Protein AF-A0A4S4K469-F1 (afdb_monomer_lite)

Structure (mmCIF, N/CA/C/O backbone):
data_AF-A0A4S4K469-F1
#
_entry.id   AF-A0A4S4K469-F1
#
loop_
_atom_site.group_PDB
_atom_site.id
_atom_site.type_symbol
_atom_site.label_atom_id
_atom_site.label_alt_id
_atom_site.label_comp_id
_atom_site.label_asym_id
_atom_site.label_entity_id
_atom_site.label_seq_id
_atom_site.pdbx_PDB_ins_code
_atom_site.Cartn_x
_atom_site.Cartn_y
_atom_site.Cartn_z
_atom_site.occupancy
_atom_site.B_iso_or_equiv
_atom_site.auth_seq_id
_atom_site.auth_comp_id
_atom_site.auth_asym_id
_atom_site.auth_atom_id
_atom_site.pdbx_PDB_model_num
ATOM 1 N N . MET A 1 1 ? 11.128 5.657 11.850 1.00 81.38 1 MET A N 1
ATOM 2 C CA . MET A 1 1 ? 10.286 4.439 11.831 1.00 81.38 1 MET A CA 1
ATOM 3 C C . MET A 1 1 ? 9.097 4.680 10.921 1.00 81.38 1 MET A C 1
ATOM 5 O O . MET A 1 1 ? 8.697 5.828 10.775 1.00 81.38 1 MET A O 1
ATOM 9 N N . TYR A 1 2 ? 8.554 3.625 10.326 1.00 86.62 2 TYR A N 1
ATOM 10 C CA . TYR A 1 2 ? 7.328 3.650 9.535 1.00 86.62 2 TYR A CA 1
ATOM 11 C C . TYR A 1 2 ? 6.244 2.841 10.246 1.00 86.62 2 TYR A C 1
ATOM 13 O O . TYR A 1 2 ? 6.539 1.784 10.800 1.00 86.62 2 TYR A O 1
ATOM 21 N N . PHE A 1 3 ? 5.011 3.334 10.216 1.00 88.88 3 PHE A N 1
ATOM 22 C CA . PHE A 1 3 ? 3.829 2.662 10.750 1.00 88.88 3 PHE A CA 1
ATOM 23 C C . PHE A 1 3 ? 2.958 2.177 9.589 1.00 88.88 3 PHE A C 1
ATOM 25 O O . PHE A 1 3 ? 2.757 2.934 8.643 1.00 88.88 3 PHE A O 1
ATOM 32 N N . GLY A 1 4 ? 2.468 0.937 9.619 1.00 92.44 4 GLY A N 1
ATOM 33 C CA . GLY A 1 4 ? 1.595 0.405 8.565 1.00 92.44 4 GLY A CA 1
ATOM 34 C C . GLY A 1 4 ? 1.728 -1.102 8.365 1.00 92.44 4 GLY A C 1
ATOM 35 O O . GLY A 1 4 ? 1.962 -1.829 9.327 1.00 92.44 4 GLY A O 1
ATOM 36 N N . TRP A 1 5 ? 1.598 -1.580 7.127 1.00 92.94 5 TRP A N 1
ATOM 37 C CA . TRP A 1 5 ? 1.666 -3.011 6.803 1.00 92.94 5 TRP A CA 1
ATOM 38 C C . TRP A 1 5 ? 2.795 -3.318 5.830 1.00 92.94 5 TRP A C 1
ATOM 40 O O . TRP A 1 5 ? 3.046 -2.572 4.883 1.00 92.94 5 TRP A O 1
ATOM 50 N N . ARG A 1 6 ? 3.459 -4.455 6.035 1.00 91.50 6 ARG A N 1
ATOM 51 C CA . ARG A 1 6 ? 4.267 -5.066 4.975 1.00 91.50 6 ARG A CA 1
ATOM 52 C C . ARG A 1 6 ? 3.334 -5.568 3.892 1.00 91.50 6 ARG A C 1
ATOM 54 O O . ARG A 1 6 ? 2.278 -6.099 4.205 1.00 91.50 6 ARG A O 1
ATOM 61 N N . ILE A 1 7 ? 3.745 -5.413 2.644 1.00 91.62 7 ILE A N 1
ATOM 62 C CA . ILE A 1 7 ? 2.936 -5.835 1.510 1.00 91.62 7 ILE A CA 1
ATOM 63 C C . ILE A 1 7 ? 3.727 -6.783 0.621 1.00 91.62 7 ILE A C 1
ATOM 65 O O . ILE A 1 7 ? 4.937 -6.636 0.440 1.00 91.62 7 ILE A O 1
ATOM 69 N N . ASP A 1 8 ? 3.015 -7.731 0.030 1.00 91.94 8 ASP A N 1
ATOM 70 C CA . ASP A 1 8 ? 3.514 -8.511 -1.093 1.00 91.94 8 ASP A CA 1
ATOM 71 C C . ASP A 1 8 ? 3.275 -7.715 -2.384 1.00 91.94 8 ASP A C 1
ATOM 73 O O . ASP A 1 8 ? 2.149 -7.604 -2.875 1.00 91.94 8 ASP A O 1
ATOM 77 N N . ALA A 1 9 ? 4.335 -7.099 -2.907 1.00 92.19 9 ALA A N 1
ATOM 78 C CA . ALA A 1 9 ? 4.233 -6.252 -4.088 1.00 92.19 9 ALA A CA 1
ATOM 79 C C . ALA A 1 9 ? 3.846 -7.034 -5.355 1.00 92.19 9 ALA A C 1
ATOM 81 O O . ALA A 1 9 ? 3.292 -6.427 -6.266 1.00 92.19 9 ALA A O 1
ATOM 82 N N . ASP A 1 10 ? 4.124 -8.339 -5.441 1.00 94.94 10 ASP A N 1
ATOM 83 C CA . ASP A 1 10 ? 3.709 -9.166 -6.581 1.00 94.94 10 ASP A CA 1
ATOM 84 C C . ASP A 1 10 ? 2.205 -9.417 -6.535 1.00 94.94 10 ASP A C 1
ATOM 86 O O . ASP A 1 10 ? 1.500 -9.096 -7.493 1.00 94.94 10 ASP A O 1
ATOM 90 N N . LYS A 1 11 ? 1.692 -9.842 -5.374 1.00 95.94 11 LYS A N 1
ATOM 91 C CA . LYS A 1 11 ? 0.247 -10.014 -5.152 1.00 95.94 11 LYS A CA 1
ATOM 92 C C . LYS A 1 11 ? -0.536 -8.746 -5.505 1.00 95.94 11 LYS A C 1
ATOM 94 O O . LYS A 1 11 ? -1.551 -8.803 -6.198 1.00 95.94 11 LYS A O 1
ATOM 99 N N . TRP A 1 12 ? -0.079 -7.590 -5.025 1.00 96.12 12 TRP A N 1
ATOM 100 C CA . TRP A 1 12 ? -0.763 -6.320 -5.276 1.00 96.12 12 TRP A CA 1
ATOM 101 C C . TRP A 1 12 ? -0.588 -5.807 -6.705 1.00 96.12 12 TRP A C 1
ATOM 103 O O . TRP A 1 12 ? -1.450 -5.085 -7.205 1.00 96.12 12 TRP A O 1
ATOM 113 N N . PHE A 1 13 ? 0.489 -6.192 -7.387 1.00 96.75 13 PHE A N 1
ATOM 114 C CA . PHE A 1 13 ? 0.656 -5.868 -8.796 1.00 96.75 13 PHE A CA 1
ATOM 115 C C . PHE A 1 13 ? -0.296 -6.680 -9.672 1.00 96.75 13 PHE A C 1
ATOM 117 O O . PHE A 1 13 ? -0.902 -6.129 -10.589 1.00 96.75 13 PHE A O 1
ATOM 124 N N . ASP A 1 14 ? -0.504 -7.956 -9.354 1.00 97.69 14 ASP A N 1
ATOM 125 C CA . ASP A 1 14 ? -1.507 -8.768 -10.041 1.00 97.69 14 ASP A CA 1
ATOM 126 C C . ASP A 1 14 ? -2.926 -8.262 -9.768 1.00 97.69 14 ASP A C 1
ATOM 128 O O . ASP A 1 14 ? -3.727 -8.162 -10.699 1.00 97.69 14 ASP A O 1
ATOM 132 N N . TYR A 1 15 ? -3.217 -7.816 -8.540 1.00 96.81 15 TYR A N 1
ATOM 133 C CA . TYR A 1 15 ? -4.455 -7.086 -8.255 1.00 96.81 15 TYR A CA 1
ATOM 134 C C . TYR A 1 15 ? -4.600 -5.845 -9.150 1.00 96.81 15 TYR A C 1
ATOM 136 O O . TYR A 1 15 ? -5.672 -5.619 -9.712 1.00 96.81 15 TYR A O 1
ATOM 144 N N . ALA A 1 16 ? -3.533 -5.056 -9.325 1.00 97.00 16 ALA A N 1
ATOM 145 C CA . ALA A 1 16 ? -3.568 -3.870 -10.179 1.00 97.00 16 ALA A CA 1
ATOM 146 C C . ALA A 1 16 ? -3.894 -4.219 -11.640 1.00 97.00 16 ALA A C 1
ATOM 148 O O . ALA A 1 16 ? -4.718 -3.543 -12.254 1.00 97.00 16 ALA A O 1
ATOM 149 N N . LYS A 1 17 ? -3.305 -5.293 -12.184 1.00 96.88 17 LYS A N 1
ATOM 150 C CA . LYS A 1 17 ? -3.605 -5.786 -13.541 1.00 96.88 17 LYS A CA 1
ATOM 151 C C . LYS A 1 17 ? -5.064 -6.207 -13.683 1.00 96.88 17 LYS A C 1
ATOM 153 O O . LYS A 1 17 ? -5.728 -5.785 -14.621 1.00 96.88 17 LYS A O 1
ATOM 158 N N . LEU A 1 18 ? -5.568 -7.003 -12.738 1.00 97.38 18 LEU A N 1
ATOM 159 C CA . LEU A 1 18 ? -6.941 -7.519 -12.770 1.00 97.38 18 LEU A CA 1
ATOM 160 C C . LEU A 1 18 ? -8.001 -6.412 -12.684 1.00 97.38 18 LEU A C 1
ATOM 162 O O . LEU A 1 18 ? -9.116 -6.602 -13.160 1.00 97.38 18 LEU A O 1
ATOM 166 N N . ASN A 1 19 ? -7.653 -5.265 -12.096 1.00 95.81 19 ASN A N 1
ATOM 167 C CA . ASN A 1 19 ? -8.569 -4.147 -11.877 1.00 95.81 19 ASN A CA 1
ATOM 168 C C . ASN A 1 19 ? -8.288 -2.929 -12.778 1.00 95.81 19 ASN A C 1
ATOM 170 O O . ASN A 1 19 ? -8.843 -1.863 -12.530 1.00 95.81 19 ASN A O 1
ATOM 174 N N . ASN A 1 20 ? -7.448 -3.056 -13.814 1.00 94.38 20 ASN A N 1
ATOM 175 C CA . ASN A 1 20 ? -7.061 -1.952 -14.709 1.00 94.38 20 ASN A CA 1
ATOM 176 C C . ASN A 1 20 ? -6.473 -0.724 -13.976 1.00 94.38 20 ASN A C 1
ATOM 178 O O . ASN A 1 20 ? -6.706 0.419 -14.363 1.00 94.38 20 ASN A O 1
ATOM 182 N N . LEU A 1 21 ? -5.695 -0.957 -12.914 1.00 94.69 21 LEU A N 1
ATOM 183 C CA . LEU A 1 21 ? -5.023 0.078 -12.111 1.00 94.69 21 LEU A CA 1
ATOM 184 C C . LEU A 1 21 ? -3.518 0.182 -12.412 1.00 94.69 21 LEU A C 1
ATOM 186 O O . LEU A 1 21 ? -2.770 0.836 -11.680 1.00 94.69 21 LEU A O 1
ATOM 190 N N . THR A 1 22 ? -3.051 -0.471 -13.475 1.00 95.69 22 THR A N 1
ATOM 191 C CA . THR A 1 22 ? -1.646 -0.444 -13.892 1.00 95.69 22 THR A CA 1
ATOM 192 C C . THR A 1 22 ? -1.210 0.946 -14.338 1.00 95.69 22 THR A C 1
ATOM 194 O O . THR A 1 22 ? -1.950 1.647 -15.025 1.00 95.69 22 THR A O 1
ATOM 197 N N . VAL A 1 23 ? 0.018 1.319 -13.987 1.00 92.62 23 VAL A N 1
ATOM 198 C CA . VAL A 1 23 ? 0.642 2.588 -14.368 1.00 92.62 23 VAL A CA 1
ATOM 199 C C . VAL A 1 23 ? 1.776 2.315 -15.348 1.00 92.62 23 VAL A C 1
ATOM 201 O O . VAL A 1 23 ? 2.744 1.631 -15.005 1.00 92.62 23 VAL A O 1
ATOM 204 N N . THR A 1 24 ? 1.666 2.879 -16.548 1.00 93.25 24 THR A N 1
ATOM 205 C CA . THR A 1 24 ? 2.753 2.910 -17.533 1.00 93.25 24 THR A CA 1
ATOM 206 C C . THR A 1 24 ? 3.654 4.105 -17.248 1.00 93.25 24 THR A C 1
ATOM 208 O O . THR A 1 24 ? 3.170 5.221 -17.056 1.00 93.25 24 THR A O 1
ATOM 211 N N . VAL A 1 25 ? 4.961 3.873 -17.203 1.00 87.94 25 VAL A N 1
ATOM 212 C CA . VAL A 1 25 ? 5.985 4.910 -17.054 1.00 87.94 25 VAL A CA 1
ATOM 213 C C . VAL A 1 25 ? 6.885 4.904 -18.280 1.00 87.94 25 VAL A C 1
ATOM 215 O O . VAL A 1 25 ? 7.039 3.882 -18.942 1.00 87.94 25 VAL A O 1
ATOM 218 N N . ARG A 1 26 ? 7.485 6.055 -18.572 1.00 85.19 26 ARG A N 1
ATOM 219 C CA . ARG A 1 26 ? 8.531 6.174 -19.587 1.00 85.19 26 ARG A CA 1
ATOM 220 C C . ARG A 1 26 ? 9.879 6.008 -18.908 1.00 85.19 26 ARG A C 1
ATOM 222 O O . ARG A 1 26 ? 10.173 6.755 -17.976 1.00 85.19 26 ARG A O 1
ATOM 229 N N . ILE A 1 27 ? 10.653 5.030 -19.354 1.00 75.25 27 ILE A N 1
ATOM 230 C CA . ILE A 1 27 ? 12.009 4.770 -18.878 1.00 75.25 27 ILE A CA 1
ATOM 231 C C . ILE A 1 27 ? 12.968 5.193 -19.983 1.00 75.25 27 ILE A C 1
ATOM 233 O O . ILE A 1 27 ? 12.801 4.795 -21.134 1.00 75.25 27 ILE A O 1
ATOM 237 N N . MET A 1 28 ? 13.935 6.034 -19.625 1.00 75.62 28 MET A N 1
ATOM 238 C CA . MET A 1 28 ? 15.069 6.358 -20.484 1.00 75.62 28 MET A CA 1
ATOM 239 C C . MET A 1 28 ? 16.171 5.345 -20.196 1.00 75.62 28 MET A C 1
ATOM 241 O O . MET A 1 28 ? 16.629 5.246 -19.056 1.00 75.62 28 MET A O 1
ATOM 245 N N . HIS A 1 29 ? 16.566 4.590 -21.214 1.00 67.50 29 HIS A N 1
ATOM 246 C CA . HIS A 1 29 ? 17.769 3.772 -21.177 1.00 67.50 29 HIS A CA 1
ATOM 247 C C . HIS A 1 29 ? 18.900 4.549 -21.843 1.00 67.50 29 HIS A C 1
ATOM 249 O O . HIS A 1 29 ? 18.763 4.964 -22.993 1.00 67.50 29 HIS A O 1
ATOM 255 N N . PHE A 1 30 ? 19.998 4.734 -21.111 1.00 64.50 30 PHE A N 1
ATOM 256 C CA . PHE A 1 30 ? 21.256 5.215 -21.666 1.00 64.50 30 PHE A CA 1
ATOM 257 C C . PHE A 1 30 ? 22.061 3.992 -22.109 1.00 64.50 30 PHE A C 1
ATOM 259 O O . PHE A 1 30 ? 22.394 3.139 -21.282 1.00 64.50 30 PHE A O 1
ATOM 266 N N . GLU A 1 31 ? 22.329 3.859 -23.405 1.00 54.94 31 GLU A N 1
ATOM 267 C CA . GLU A 1 31 ? 23.260 2.842 -23.900 1.00 54.94 31 GLU A CA 1
ATOM 268 C C . GLU A 1 31 ? 24.685 3.254 -23.492 1.00 54.94 31 GLU A C 1
ATOM 270 O O . GLU A 1 31 ? 25.185 4.268 -23.965 1.00 54.94 31 GLU A O 1
ATOM 275 N N . GLY A 1 32 ? 25.331 2.526 -22.568 1.00 52.22 32 GLY A N 1
ATOM 276 C CA . GLY A 1 32 ? 26.719 2.842 -22.193 1.00 52.22 32 GLY A CA 1
ATOM 277 C C . GLY A 1 32 ? 27.308 2.202 -20.931 1.00 52.22 32 GLY A C 1
ATOM 278 O O . GLY A 1 32 ? 28.517 2.281 -20.753 1.00 52.22 32 GLY A O 1
ATOM 279 N N . GLU A 1 33 ? 26.535 1.551 -20.050 1.00 49.94 33 GLU A N 1
ATOM 280 C CA . GLU A 1 33 ? 27.118 1.006 -18.800 1.00 49.94 33 GLU A CA 1
ATOM 281 C C . GLU A 1 33 ? 28.027 -0.231 -18.989 1.00 49.94 33 GLU A C 1
ATOM 283 O O . GLU A 1 33 ? 28.758 -0.572 -18.064 1.00 49.94 33 GLU A O 1
ATOM 288 N N . ASP A 1 34 ? 28.047 -0.857 -20.174 1.00 51.03 34 ASP A N 1
ATOM 289 C CA . ASP A 1 34 ? 28.822 -2.081 -20.465 1.00 51.03 34 ASP A CA 1
ATOM 290 C C . ASP A 1 34 ? 29.593 -2.026 -21.811 1.00 51.03 34 ASP A C 1
ATOM 292 O O . ASP A 1 34 ? 29.895 -3.070 -22.393 1.00 51.03 34 ASP A O 1
ATOM 296 N N . ASP A 1 35 ? 29.928 -0.835 -22.333 1.00 47.56 35 ASP A N 1
ATOM 297 C CA . ASP A 1 35 ? 30.789 -0.725 -23.525 1.00 47.56 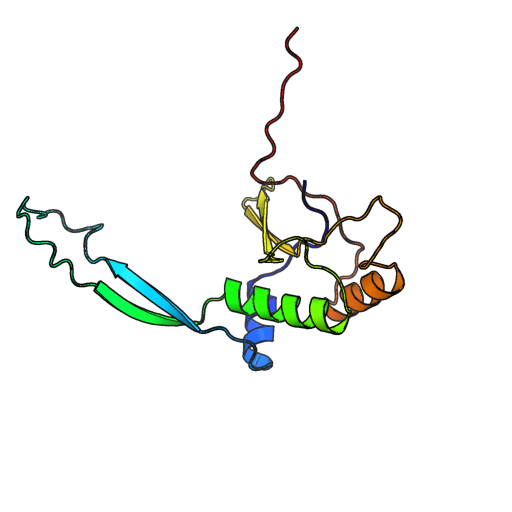35 ASP A CA 1
ATOM 298 C C . ASP A 1 35 ? 32.269 -0.504 -23.130 1.00 47.56 35 ASP A C 1
ATOM 300 O O . ASP A 1 35 ? 32.621 0.564 -22.617 1.00 47.56 35 ASP A O 1
ATOM 304 N N . PRO A 1 36 ? 33.167 -1.492 -23.328 1.00 51.03 36 PRO A N 1
ATOM 305 C CA . PRO A 1 36 ? 34.592 -1.354 -23.030 1.00 51.03 36 PRO A CA 1
ATOM 306 C C . PRO A 1 36 ? 35.340 -0.420 -23.998 1.00 51.03 36 PRO A C 1
ATOM 308 O O . PRO A 1 36 ? 36.527 -0.178 -23.775 1.00 51.03 36 PRO A O 1
ATOM 311 N N . ASP A 1 37 ? 34.682 0.084 -25.046 1.00 53.03 37 ASP A N 1
ATOM 312 C CA . ASP A 1 37 ? 35.279 0.906 -26.104 1.00 53.03 37 ASP A CA 1
ATOM 313 C C . ASP A 1 37 ? 34.844 2.383 -26.036 1.00 53.03 37 ASP A C 1
ATOM 315 O O . ASP A 1 37 ? 34.889 3.094 -27.040 1.00 53.03 37 ASP A O 1
ATOM 319 N N . PHE A 1 38 ? 34.445 2.867 -24.847 1.00 49.50 38 PHE A N 1
ATOM 320 C CA . PHE A 1 38 ? 34.058 4.265 -24.612 1.00 49.50 38 PHE A CA 1
ATOM 321 C C . PHE A 1 38 ? 35.231 5.218 -24.915 1.00 49.50 38 PHE A C 1
ATOM 323 O O . PHE A 1 38 ? 36.044 5.563 -24.055 1.00 49.50 38 PHE A O 1
ATOM 330 N N . SER A 1 39 ? 35.357 5.621 -26.178 1.00 50.81 39 SER A N 1
ATOM 331 C CA . SER A 1 39 ? 36.288 6.652 -26.609 1.00 50.81 39 SER A CA 1
ATOM 332 C C . SER A 1 39 ? 35.779 8.001 -26.111 1.00 50.81 39 SER A C 1
ATOM 334 O O . SER A 1 39 ? 34.622 8.333 -26.360 1.00 50.81 39 SER A O 1
ATOM 336 N N . GLU A 1 40 ? 36.644 8.769 -25.441 1.00 49.19 40 GLU A N 1
ATOM 337 C CA . GLU A 1 40 ? 36.429 10.166 -25.032 1.00 49.19 40 GLU A CA 1
ATOM 338 C C . GLU A 1 40 ? 36.209 11.072 -26.259 1.00 49.19 40 GLU A C 1
ATOM 340 O O . GLU A 1 40 ? 37.093 11.825 -26.665 1.00 49.19 40 GLU A O 1
ATOM 345 N N . ASN A 1 41 ? 35.049 10.969 -26.900 1.00 48.81 41 ASN A N 1
ATOM 346 C CA . ASN A 1 41 ? 34.634 11.886 -27.945 1.00 48.81 41 ASN A CA 1
ATOM 347 C C . ASN A 1 41 ? 33.425 12.658 -27.415 1.00 48.81 41 ASN A C 1
ATOM 349 O O . ASN A 1 41 ? 32.358 12.085 -27.210 1.00 48.81 41 ASN A O 1
ATOM 353 N N . ASP A 1 42 ? 33.639 13.949 -27.151 1.00 49.81 42 ASP A N 1
ATOM 354 C CA . ASP A 1 42 ? 32.675 14.931 -26.634 1.00 49.81 42 ASP A CA 1
ATOM 355 C C . ASP A 1 42 ? 31.569 15.272 -27.663 1.00 49.81 42 ASP A C 1
ATOM 357 O O . ASP A 1 42 ? 31.324 16.437 -27.979 1.00 49.81 42 ASP A O 1
ATOM 361 N N . GLU A 1 43 ? 30.893 14.265 -28.211 1.00 49.69 43 GLU A N 1
ATOM 362 C CA . GLU A 1 43 ? 29.602 14.435 -28.875 1.00 49.69 43 GLU A CA 1
ATOM 363 C C . GLU A 1 43 ? 28.575 13.618 -28.090 1.00 49.69 43 GLU A C 1
ATOM 365 O O . GLU A 1 43 ? 28.523 12.394 -28.163 1.00 49.69 43 GLU A O 1
ATOM 370 N N . ASP A 1 44 ? 27.815 14.346 -27.271 1.00 52.75 44 ASP A N 1
ATOM 371 C CA . ASP A 1 44 ? 26.681 13.927 -26.445 1.00 52.75 44 ASP A CA 1
ATOM 372 C C . ASP A 1 44 ? 25.536 13.385 -27.321 1.00 52.75 44 ASP A C 1
ATOM 374 O O . ASP A 1 44 ? 24.491 14.010 -27.474 1.00 52.75 44 ASP A O 1
ATOM 378 N N . ASP A 1 45 ? 25.779 12.252 -27.974 1.00 53.09 45 ASP A N 1
ATOM 379 C CA . ASP A 1 45 ? 24.842 11.566 -28.867 1.00 53.09 45 ASP A CA 1
ATOM 380 C C . ASP A 1 45 ? 24.631 10.123 -28.379 1.00 53.09 45 ASP A C 1
ATOM 382 O O . ASP A 1 45 ? 24.517 9.171 -29.153 1.00 53.09 45 ASP A O 1
ATOM 386 N N . THR A 1 46 ? 24.610 9.949 -27.051 1.00 56.41 46 THR A N 1
ATOM 387 C CA . THR A 1 46 ? 24.225 8.679 -26.429 1.00 56.41 46 THR A CA 1
ATOM 388 C C . THR A 1 46 ? 22.773 8.401 -26.830 1.00 56.41 46 THR A C 1
ATOM 390 O O . THR A 1 46 ? 21.902 9.203 -26.483 1.00 56.41 46 THR A O 1
ATOM 393 N N . PRO A 1 47 ? 22.459 7.318 -27.563 1.00 52.53 47 PRO A N 1
ATOM 394 C CA . PRO A 1 47 ? 21.095 7.069 -28.006 1.00 52.53 47 PRO A CA 1
ATOM 395 C C . PRO A 1 47 ? 20.189 6.824 -26.794 1.00 52.53 47 PRO A C 1
ATOM 397 O O . PRO A 1 47 ? 20.226 5.778 -26.146 1.00 52.53 47 PRO A O 1
ATOM 400 N N . GLU A 1 48 ? 19.354 7.813 -26.481 1.00 60.81 48 GLU A N 1
ATOM 401 C CA . GLU A 1 48 ? 18.320 7.698 -25.461 1.00 60.81 48 GLU A CA 1
ATOM 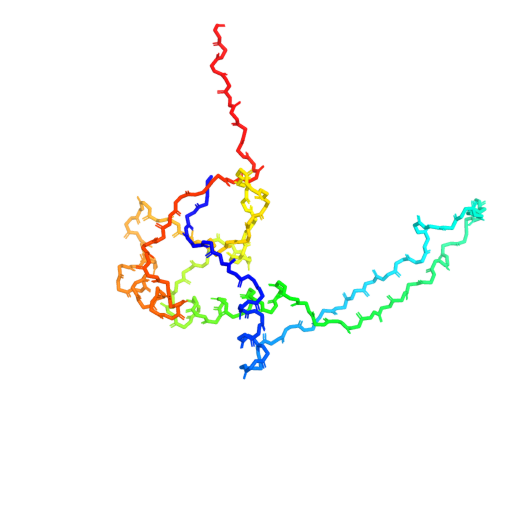402 C C . GLU A 1 48 ? 17.157 6.870 -26.018 1.00 60.81 48 GLU A C 1
ATOM 404 O O . GLU A 1 48 ? 16.329 7.355 -26.797 1.00 60.81 48 GLU A O 1
ATOM 409 N N . THR A 1 49 ? 17.050 5.608 -25.604 1.00 68.56 49 THR A N 1
ATOM 410 C CA . THR A 1 49 ? 15.856 4.818 -25.921 1.00 68.56 49 THR A CA 1
ATOM 411 C C . THR A 1 49 ? 14.797 5.065 -24.850 1.00 68.56 49 THR A C 1
ATOM 413 O O . THR A 1 49 ? 14.955 4.664 -23.695 1.00 68.56 49 THR A O 1
ATOM 416 N N . ILE A 1 50 ? 13.694 5.718 -25.233 1.00 75.12 50 ILE A N 1
ATOM 417 C CA . ILE A 1 50 ? 12.519 5.893 -24.370 1.00 75.12 50 ILE A CA 1
ATOM 418 C C . ILE A 1 50 ? 11.567 4.717 -24.587 1.00 75.12 50 ILE A C 1
ATOM 420 O O . ILE A 1 50 ? 10.918 4.621 -25.630 1.00 75.12 50 ILE A O 1
ATOM 424 N N . VAL A 1 51 ? 11.442 3.851 -23.583 1.00 82.75 51 VAL A N 1
ATOM 425 C CA . VAL A 1 51 ? 10.506 2.719 -23.595 1.00 82.75 51 VAL A CA 1
ATOM 426 C C . VAL A 1 51 ? 9.359 2.991 -22.627 1.00 82.75 51 VAL A C 1
ATOM 428 O O . VAL A 1 51 ? 9.558 3.472 -21.510 1.00 82.75 51 VAL A O 1
ATOM 431 N N . GLU A 1 52 ? 8.131 2.704 -23.060 1.00 87.25 52 GLU A N 1
ATOM 432 C CA . GLU A 1 52 ? 6.968 2.686 -22.174 1.00 87.25 52 GLU A CA 1
ATOM 433 C C . GLU A 1 52 ? 6.840 1.307 -21.520 1.00 87.25 52 GLU A C 1
ATOM 435 O O . GLU A 1 52 ? 6.620 0.303 -22.195 1.00 87.25 52 GLU A O 1
ATOM 440 N N . GLU A 1 53 ? 6.948 1.263 -20.193 1.00 89.94 53 GLU A N 1
ATOM 441 C CA . GLU A 1 53 ? 6.874 0.028 -19.416 1.00 89.94 53 GLU A CA 1
ATOM 442 C C . GLU A 1 53 ? 5.841 0.126 -18.296 1.00 89.94 53 GLU A C 1
ATOM 444 O O . GLU A 1 53 ? 5.654 1.170 -17.665 1.00 89.94 53 GLU A O 1
ATOM 449 N N . ILE A 1 54 ? 5.170 -0.988 -17.997 1.00 91.38 54 ILE A N 1
ATOM 450 C CA . ILE A 1 54 ? 4.268 -1.056 -16.846 1.00 91.38 54 ILE A CA 1
ATOM 451 C C . ILE A 1 54 ? 5.113 -1.143 -15.577 1.00 91.38 54 ILE A C 1
ATOM 453 O O . ILE A 1 54 ? 5.728 -2.169 -15.282 1.00 91.38 54 ILE A O 1
ATOM 457 N N . SER A 1 55 ? 5.090 -0.088 -14.767 1.00 92.50 55 SER A N 1
ATOM 458 C CA . SER A 1 55 ? 5.851 -0.070 -13.525 1.00 92.50 55 SER A CA 1
ATOM 459 C C . SER A 1 55 ? 5.102 -0.789 -12.408 1.00 92.50 55 SER A C 1
ATOM 461 O O . SER A 1 55 ? 4.047 -0.335 -11.950 1.00 92.50 55 SER A O 1
ATOM 463 N N . LYS A 1 56 ? 5.693 -1.880 -11.905 1.00 92.69 56 LYS A N 1
ATOM 464 C CA . LYS A 1 56 ? 5.177 -2.660 -10.768 1.00 92.69 56 LYS A CA 1
ATOM 465 C C . LYS A 1 56 ? 4.861 -1.776 -9.562 1.00 92.69 56 LYS A C 1
ATOM 467 O O . LYS A 1 56 ? 3.720 -1.718 -9.115 1.00 92.69 56 LYS A O 1
ATOM 472 N N . TYR A 1 57 ? 5.854 -1.056 -9.043 1.00 91.50 57 TYR A N 1
ATOM 473 C CA . TYR A 1 57 ? 5.690 -0.298 -7.800 1.00 91.50 57 TYR A CA 1
ATOM 474 C C . TYR A 1 57 ? 4.785 0.928 -7.948 1.00 91.50 57 TYR A C 1
ATOM 476 O O . TYR A 1 57 ? 4.058 1.233 -7.006 1.00 91.50 57 TYR A O 1
ATOM 484 N N . HIS A 1 58 ? 4.759 1.590 -9.111 1.00 92.50 58 HIS A N 1
ATOM 485 C CA . HIS A 1 58 ? 3.797 2.674 -9.348 1.00 92.50 58 HIS A CA 1
ATOM 486 C C . HIS A 1 58 ? 2.366 2.140 -9.447 1.00 92.50 58 HIS A C 1
ATOM 488 O O . HIS A 1 58 ? 1.463 2.730 -8.865 1.00 92.50 58 HIS A O 1
ATOM 494 N N . SER A 1 59 ? 2.166 0.989 -10.094 1.00 95.69 59 SER A N 1
ATOM 495 C CA . SER A 1 59 ? 0.860 0.318 -10.152 1.00 95.69 59 SER A CA 1
ATOM 496 C C . SER A 1 59 ? 0.375 -0.088 -8.758 1.00 95.69 59 SER A C 1
ATOM 498 O O . SER A 1 59 ? -0.757 0.190 -8.378 1.00 95.69 59 SER A O 1
ATOM 500 N N . VAL A 1 60 ? 1.255 -0.682 -7.948 1.00 95.75 60 VAL A N 1
ATOM 501 C CA . VAL A 1 60 ? 0.952 -1.046 -6.556 1.00 95.75 60 VAL A CA 1
ATOM 502 C C . VAL A 1 60 ? 0.654 0.201 -5.712 1.00 95.75 60 VAL A C 1
ATOM 504 O O . VAL A 1 60 ? -0.304 0.213 -4.943 1.00 95.75 60 VAL A O 1
ATOM 507 N N . ALA A 1 61 ? 1.430 1.278 -5.868 1.00 94.19 61 ALA A N 1
ATOM 508 C CA . ALA A 1 61 ? 1.176 2.536 -5.170 1.00 94.19 61 ALA A CA 1
ATOM 509 C C . ALA A 1 61 ? -0.176 3.139 -5.567 1.00 94.19 61 ALA A C 1
ATOM 511 O O . ALA A 1 61 ? -0.874 3.662 -4.702 1.00 94.19 61 ALA A O 1
ATOM 512 N N . HIS A 1 62 ? -0.555 3.035 -6.843 1.00 94.69 62 HIS A N 1
ATOM 513 C CA . HIS A 1 62 ? -1.832 3.512 -7.364 1.00 94.69 62 HIS A CA 1
ATOM 514 C C . HIS A 1 62 ? -3.022 2.764 -6.746 1.00 94.69 62 HIS A C 1
ATOM 516 O O . HIS A 1 62 ? -3.988 3.405 -6.332 1.00 94.69 62 HIS A O 1
ATOM 522 N N . VAL A 1 63 ? -2.920 1.440 -6.574 1.00 96.25 63 VAL A N 1
ATOM 523 C CA . VAL A 1 63 ? -3.926 0.647 -5.844 1.00 96.25 63 VAL A CA 1
ATOM 524 C C . VAL A 1 63 ? -4.132 1.195 -4.432 1.00 96.25 63 VAL A C 1
ATOM 526 O O . VAL A 1 63 ? -5.255 1.528 -4.058 1.00 96.25 63 VAL A O 1
ATOM 529 N N . PHE A 1 64 ? -3.069 1.367 -3.645 1.00 95.50 64 PHE A N 1
ATOM 530 C CA . PHE A 1 64 ? -3.233 1.863 -2.272 1.00 95.50 64 PHE A CA 1
ATOM 531 C C . PHE A 1 64 ? -3.669 3.318 -2.201 1.00 95.50 64 PHE A C 1
ATOM 533 O O . PHE A 1 64 ? -4.414 3.685 -1.294 1.00 95.50 64 PHE A O 1
ATOM 540 N N . TRP A 1 65 ? -3.247 4.135 -3.161 1.00 93.00 65 TRP A N 1
ATOM 541 C CA . TRP A 1 65 ? -3.762 5.486 -3.317 1.00 93.00 65 TRP A CA 1
ATOM 542 C C . TRP A 1 65 ? -5.275 5.490 -3.496 1.00 93.00 65 TRP A C 1
ATOM 544 O O . TRP A 1 65 ? -5.945 6.275 -2.829 1.00 93.00 65 TRP A O 1
ATOM 554 N N . SER A 1 66 ? -5.812 4.588 -4.322 1.00 93.88 66 SER A N 1
ATOM 555 C CA . SER A 1 66 ? -7.258 4.477 -4.518 1.00 93.88 66 SER A CA 1
ATOM 556 C C . SER A 1 66 ? -7.991 4.166 -3.205 1.00 93.88 66 SER A C 1
ATOM 558 O O . SER A 1 66 ? -8.944 4.863 -2.868 1.00 93.88 66 SER A O 1
ATOM 560 N N . PHE A 1 67 ? -7.480 3.232 -2.394 1.00 95.31 67 PHE A N 1
ATOM 561 C CA . PHE A 1 67 ? -8.095 2.868 -1.110 1.00 95.31 67 PHE A CA 1
ATOM 562 C C . PHE A 1 67 ? -8.025 4.003 -0.085 1.00 95.31 67 PHE A C 1
ATOM 564 O O . PHE A 1 67 ? -9.007 4.323 0.582 1.00 95.31 67 PHE A O 1
ATOM 571 N N . ILE A 1 68 ? -6.855 4.631 0.044 1.00 93.12 68 ILE A N 1
ATOM 572 C CA . ILE A 1 68 ? -6.632 5.748 0.969 1.00 93.12 68 ILE A CA 1
ATOM 573 C C . ILE A 1 68 ? -7.537 6.929 0.600 1.00 93.12 68 ILE A C 1
ATOM 575 O O . ILE A 1 68 ? -8.156 7.524 1.485 1.00 93.12 68 ILE A O 1
ATOM 579 N N . TRP A 1 69 ? -7.654 7.228 -0.696 1.00 92.44 69 TRP A N 1
ATOM 580 C CA . TRP A 1 69 ? -8.523 8.282 -1.212 1.00 92.44 69 TRP A CA 1
ATOM 581 C C . TRP A 1 69 ? -10.002 7.987 -0.953 1.00 92.44 69 TRP A C 1
ATOM 583 O O . TRP A 1 69 ? -10.707 8.840 -0.414 1.00 92.44 69 TRP A O 1
ATOM 593 N N . GLU A 1 70 ? -10.461 6.771 -1.258 1.00 95.00 70 GLU A N 1
ATOM 594 C CA . GLU A 1 70 ? -11.842 6.333 -1.016 1.00 95.00 70 GLU A CA 1
ATOM 595 C C . GLU A 1 70 ? -12.234 6.447 0.465 1.00 95.00 70 GLU A C 1
ATOM 597 O O . GLU A 1 70 ? -13.338 6.878 0.802 1.00 95.00 70 GLU A O 1
ATOM 602 N N . LEU A 1 71 ? -11.307 6.128 1.371 1.00 94.06 71 LEU A N 1
ATOM 603 C CA . LEU A 1 71 ? -11.530 6.203 2.815 1.00 94.06 71 LEU A CA 1
ATOM 604 C C . LEU A 1 71 ? -11.301 7.605 3.406 1.00 94.06 71 LEU A C 1
ATOM 606 O O . LEU A 1 71 ? -11.525 7.807 4.606 1.00 94.06 71 LEU A O 1
ATOM 610 N N . GLY A 1 72 ? -10.867 8.579 2.600 1.00 92.12 72 GLY A N 1
ATOM 611 C CA . GLY A 1 72 ? -10.541 9.934 3.048 1.00 92.12 72 GLY A CA 1
ATOM 612 C C . GLY A 1 72 ? -9.404 9.971 4.075 1.00 92.12 72 GLY A C 1
ATOM 613 O O . GLY A 1 72 ? -9.432 10.794 4.997 1.00 92.12 72 GLY A O 1
ATOM 614 N N . ILE A 1 73 ? -8.456 9.039 3.965 1.00 91.62 73 ILE A N 1
ATOM 615 C CA . ILE A 1 73 ? -7.258 8.954 4.803 1.00 91.62 73 ILE A CA 1
ATOM 616 C C . ILE A 1 73 ? -6.178 9.846 4.180 1.00 91.62 73 ILE A C 1
ATOM 618 O O . ILE A 1 73 ? -5.983 9.857 2.968 1.00 91.62 73 ILE A O 1
ATOM 622 N N . THR A 1 74 ? -5.450 10.598 5.003 1.00 90.25 74 THR A N 1
ATOM 623 C CA . THR A 1 74 ? -4.294 11.366 4.524 1.00 90.25 74 THR A CA 1
ATOM 624 C C . THR A 1 74 ? -3.108 10.414 4.348 1.00 90.25 74 THR A C 1
ATOM 626 O O . THR A 1 74 ? -2.791 9.661 5.273 1.00 90.25 74 THR A O 1
ATOM 629 N N . PRO A 1 75 ? -2.440 10.406 3.185 1.00 86.81 75 PRO A N 1
ATOM 630 C CA . PRO A 1 75 ? -1.281 9.548 2.961 1.00 86.81 75 PRO A CA 1
ATOM 631 C C . PRO A 1 75 ? -0.084 10.000 3.812 1.00 86.81 75 PRO A C 1
ATOM 633 O O . PRO A 1 75 ? 0.068 11.179 4.124 1.00 86.81 75 PRO A O 1
ATOM 636 N N . TYR A 1 76 ? 0.833 9.077 4.114 1.00 82.88 76 TYR A N 1
ATOM 637 C CA . TYR A 1 76 ? 2.076 9.406 4.823 1.00 82.88 76 TYR A CA 1
ATOM 638 C C . TYR A 1 76 ? 2.950 10.423 4.064 1.00 82.88 76 TYR A C 1
ATOM 640 O O . TYR A 1 76 ? 3.499 11.346 4.660 1.00 82.88 76 TYR A O 1
ATOM 648 N N . THR A 1 77 ? 3.083 10.251 2.744 1.00 84.81 77 THR A N 1
ATOM 649 C CA . THR A 1 77 ? 3.756 11.176 1.813 1.00 84.81 77 THR A CA 1
ATOM 650 C C . THR A 1 77 ? 3.125 11.054 0.421 1.00 84.81 77 THR A C 1
ATOM 652 O O . THR A 1 77 ? 2.217 10.251 0.237 1.00 84.81 77 THR A O 1
ATOM 655 N N . VAL A 1 78 ? 3.661 11.760 -0.582 1.00 83.25 78 VAL A N 1
ATOM 656 C CA . VAL A 1 78 ? 3.245 11.652 -1.999 1.00 83.25 78 VAL A CA 1
ATOM 657 C C . VAL A 1 78 ? 3.221 10.203 -2.512 1.00 83.25 78 VAL A C 1
ATOM 659 O O . VAL A 1 78 ? 2.363 9.845 -3.313 1.00 83.25 78 VAL A O 1
ATOM 662 N N . CYS A 1 79 ? 4.124 9.345 -2.025 1.00 84.50 79 CYS A N 1
ATOM 663 C CA . CYS A 1 79 ? 4.060 7.906 -2.264 1.00 84.50 79 CYS A CA 1
ATOM 664 C C . CYS A 1 79 ? 3.779 7.166 -0.943 1.00 84.50 79 CYS A C 1
ATOM 666 O O . CYS A 1 79 ? 4.575 7.293 -0.001 1.00 84.50 79 CYS A O 1
ATOM 668 N N . PRO A 1 80 ? 2.677 6.397 -0.848 1.00 86.19 80 PRO A N 1
ATOM 669 C CA . PRO A 1 80 ? 2.337 5.651 0.359 1.00 86.19 80 PRO A CA 1
ATOM 670 C C . PRO A 1 80 ? 3.224 4.410 0.533 1.00 86.19 80 PRO A C 1
ATOM 672 O O . PRO A 1 80 ? 3.296 3.859 1.627 1.00 86.19 80 PRO A O 1
ATOM 675 N N . LEU A 1 81 ? 3.943 3.984 -0.511 1.00 91.12 81 LEU A N 1
ATOM 676 C CA . LEU A 1 81 ? 4.897 2.885 -0.418 1.00 91.12 81 LEU A CA 1
ATOM 677 C C . LEU A 1 81 ? 6.247 3.350 0.123 1.00 91.12 81 LEU A C 1
ATOM 679 O O . LEU A 1 81 ? 6.804 4.365 -0.306 1.00 91.12 81 LEU A O 1
ATOM 683 N N . LYS A 1 82 ? 6.805 2.564 1.043 1.00 88.88 82 LYS A N 1
ATOM 684 C CA . LYS A 1 82 ? 8.171 2.714 1.552 1.00 88.88 82 LYS A CA 1
ATOM 685 C C . LYS A 1 82 ? 8.912 1.389 1.499 1.00 88.88 82 LYS A C 1
ATOM 687 O O . LYS A 1 82 ? 8.319 0.318 1.400 1.00 88.88 82 LYS A O 1
ATOM 692 N N . CYS A 1 83 ? 10.231 1.484 1.574 1.00 85.12 83 CYS A N 1
ATOM 693 C CA . CYS A 1 83 ? 11.115 0.347 1.753 1.00 85.12 83 CYS A CA 1
ATOM 694 C C . CYS A 1 83 ? 11.640 0.374 3.191 1.00 85.12 83 CYS A C 1
ATOM 696 O O . CYS A 1 83 ? 12.199 1.382 3.631 1.00 85.12 83 CYS A O 1
ATOM 698 N N . CYS A 1 84 ? 11.438 -0.712 3.935 1.00 77.19 84 CYS A N 1
ATOM 699 C CA . CYS A 1 84 ? 12.042 -0.901 5.252 1.00 77.19 84 CYS A CA 1
ATOM 700 C C . CYS A 1 84 ? 13.132 -1.967 5.201 1.00 77.19 84 CYS A C 1
ATOM 702 O O . CYS A 1 84 ? 13.042 -2.937 4.448 1.00 77.19 84 CYS A O 1
ATOM 704 N N . MET A 1 85 ? 14.153 -1.792 6.038 1.00 73.88 85 MET A N 1
ATOM 705 C CA . MET A 1 85 ? 15.175 -2.812 6.246 1.00 73.88 85 MET A CA 1
ATOM 706 C C . MET A 1 85 ? 14.657 -3.855 7.236 1.00 73.88 85 MET A C 1
ATOM 708 O O . MET A 1 85 ? 14.156 -3.520 8.311 1.00 73.88 85 MET A O 1
ATOM 712 N N . SER A 1 86 ? 14.797 -5.128 6.883 1.00 68.12 86 SER A N 1
ATOM 713 C CA . SER A 1 86 ? 14.551 -6.257 7.777 1.00 68.12 86 SER A CA 1
ATOM 714 C C . SER A 1 86 ? 15.776 -7.172 7.821 1.00 68.12 86 SER A C 1
ATOM 716 O O . SER A 1 86 ? 16.625 -7.122 6.934 1.00 68.12 86 SER A O 1
ATOM 718 N N . LEU A 1 87 ? 15.846 -8.061 8.819 1.00 63.94 87 LEU A N 1
ATOM 719 C CA . LEU A 1 87 ? 16.910 -9.075 8.916 1.00 63.94 87 LEU A CA 1
ATOM 720 C C . LEU A 1 87 ? 17.009 -9.980 7.674 1.00 63.94 87 LEU A C 1
ATOM 722 O O . LEU A 1 87 ? 18.040 -10.606 7.465 1.00 63.94 87 LEU A O 1
ATOM 726 N N . ARG A 1 88 ? 15.945 -10.068 6.866 1.00 68.25 88 ARG A N 1
ATOM 727 C CA . ARG A 1 88 ? 15.880 -10.889 5.648 1.00 68.25 88 ARG A CA 1
ATOM 728 C C . ARG A 1 88 ? 15.995 -10.066 4.357 1.00 68.25 88 ARG A C 1
ATOM 730 O O . ARG A 1 88 ? 15.675 -10.578 3.294 1.00 68.25 88 ARG A O 1
ATOM 737 N N . GLY A 1 89 ? 16.424 -8.807 4.452 1.00 72.12 89 GLY A N 1
ATOM 738 C CA . GLY A 1 89 ? 16.529 -7.885 3.321 1.00 72.12 89 GLY A CA 1
ATOM 739 C C . GLY A 1 89 ? 15.468 -6.785 3.333 1.00 72.12 89 GLY A C 1
ATOM 740 O O . GLY A 1 89 ? 14.734 -6.605 4.314 1.00 72.12 89 GLY A O 1
ATOM 741 N N . SER A 1 90 ? 15.426 -6.018 2.248 1.00 75.75 90 SER A N 1
ATOM 742 C CA . SER A 1 90 ? 14.458 -4.945 2.028 1.00 75.75 90 SER A CA 1
ATOM 743 C C . SER A 1 90 ? 13.039 -5.496 1.888 1.00 75.75 90 SER A C 1
ATOM 745 O O . SER A 1 90 ? 12.807 -6.517 1.245 1.00 75.75 90 SER A O 1
ATOM 747 N N . VAL A 1 91 ? 12.072 -4.812 2.496 1.00 82.94 91 VAL A N 1
ATOM 748 C CA . VAL A 1 91 ? 10.653 -5.173 2.412 1.00 82.94 91 VAL A CA 1
ATOM 749 C C . VAL A 1 91 ? 9.838 -3.945 2.034 1.00 82.94 91 VAL A C 1
ATOM 751 O O . VAL A 1 91 ? 9.949 -2.890 2.670 1.00 82.94 91 VAL A O 1
ATOM 754 N N . THR A 1 92 ? 9.002 -4.086 1.006 1.00 89.38 92 THR A N 1
ATOM 755 C CA . THR A 1 92 ? 8.032 -3.061 0.620 1.00 89.38 92 THR A CA 1
ATOM 756 C C . THR A 1 92 ? 6.897 -3.013 1.635 1.00 89.38 92 THR A C 1
ATOM 758 O O . THR A 1 92 ? 6.392 -4.035 2.102 1.00 89.38 92 THR A O 1
ATOM 761 N N . MET A 1 93 ? 6.490 -1.806 1.992 1.00 91.31 93 MET A N 1
ATOM 762 C CA . MET A 1 93 ? 5.446 -1.580 2.975 1.00 91.31 93 MET A CA 1
ATOM 763 C C . MET A 1 93 ? 4.536 -0.433 2.564 1.00 91.31 93 MET A C 1
ATOM 765 O O . MET A 1 93 ? 4.991 0.551 1.980 1.00 91.31 93 MET A O 1
ATOM 769 N N . LEU A 1 94 ? 3.264 -0.555 2.926 1.00 92.69 94 LEU A N 1
ATOM 770 C CA . LEU A 1 94 ? 2.315 0.542 2.941 1.00 92.69 94 LEU A CA 1
ATOM 771 C C . LEU A 1 94 ? 2.528 1.336 4.231 1.00 92.69 94 LEU A C 1
ATOM 773 O O . LEU A 1 94 ? 2.269 0.828 5.321 1.00 92.69 94 LEU A O 1
ATOM 777 N N . ALA A 1 95 ? 3.016 2.566 4.107 1.00 91.50 95 ALA A N 1
ATOM 778 C CA . ALA A 1 95 ? 3.208 3.479 5.221 1.00 91.50 95 ALA A CA 1
ATOM 779 C C . ALA A 1 95 ? 1.966 4.355 5.413 1.00 91.50 95 ALA A C 1
ATOM 781 O O . ALA A 1 95 ? 1.521 5.059 4.504 1.00 91.50 95 ALA A O 1
ATOM 782 N N . LEU A 1 96 ? 1.438 4.332 6.629 1.00 90.56 96 LEU A N 1
ATOM 783 C CA . LEU A 1 96 ? 0.349 5.178 7.079 1.00 90.56 96 LEU A CA 1
ATOM 784 C C . LEU A 1 96 ? 0.907 6.395 7.805 1.00 90.56 96 LEU A C 1
ATOM 786 O O . LEU A 1 96 ? 1.966 6.345 8.438 1.00 90.56 96 LEU A O 1
ATOM 790 N N . GLN A 1 97 ? 0.157 7.488 7.744 1.00 85.06 97 GLN A N 1
ATOM 791 C CA . GLN A 1 97 ? 0.399 8.600 8.639 1.00 85.06 97 GLN A CA 1
ATOM 792 C C . GLN A 1 97 ? -0.040 8.190 10.046 1.00 85.06 97 GLN A C 1
ATOM 794 O O . GLN A 1 97 ? -1.231 8.087 10.334 1.00 85.06 97 GLN A O 1
ATOM 799 N N . ASP A 1 98 ? 0.935 7.926 10.910 1.00 74.81 98 ASP A N 1
ATOM 800 C CA . ASP A 1 98 ? 0.677 7.799 12.335 1.00 74.81 98 ASP A CA 1
ATOM 801 C C . ASP A 1 98 ? 0.296 9.167 12.903 1.00 74.81 98 ASP A C 1
ATOM 803 O O . ASP A 1 98 ? 0.928 10.185 12.604 1.00 74.81 98 ASP A O 1
ATOM 807 N N . ASN A 1 99 ? -0.762 9.193 13.702 1.00 65.44 99 ASN A N 1
ATOM 808 C CA . ASN A 1 99 ? -1.338 10.428 14.187 1.00 65.44 99 ASN A CA 1
ATOM 809 C C . ASN A 1 99 ? -1.600 10.351 15.687 1.00 65.44 99 ASN A C 1
ATOM 811 O O . ASN A 1 99 ? -2.739 10.461 16.132 1.00 65.44 99 ASN A O 1
ATOM 815 N N . TYR A 1 100 ? -0.519 10.264 16.469 1.00 56.62 100 TYR A N 1
ATOM 816 C CA . TYR A 1 100 ? -0.471 10.546 17.918 1.00 56.62 100 TYR A CA 1
ATOM 817 C C . TYR A 1 100 ? -1.024 11.940 18.326 1.00 56.62 100 TYR A C 1
ATOM 819 O O . TYR A 1 100 ? -0.723 12.436 19.409 1.00 56.62 100 TYR A O 1
ATOM 827 N N . LYS A 1 101 ? -1.798 12.617 17.472 1.00 53.91 101 LYS A N 1
ATOM 828 C CA . LYS A 1 101 ? -2.392 13.935 17.685 1.00 53.91 101 LYS A CA 1
ATOM 829 C C . LYS A 1 101 ? -3.873 13.909 17.298 1.00 53.91 101 LYS A C 1
ATOM 831 O O . LYS A 1 101 ? -4.266 13.226 16.357 1.00 53.91 101 LYS A O 1
ATOM 836 N N . ASP A 1 102 ? -4.676 14.711 17.987 1.00 56.25 102 ASP A N 1
ATOM 837 C CA . ASP A 1 102 ? -6.147 14.623 18.033 1.00 56.25 102 ASP A CA 1
ATOM 838 C C . ASP A 1 102 ? -6.907 14.869 16.706 1.00 56.25 102 ASP A C 1
ATOM 840 O O . ASP A 1 102 ? -8.122 14.711 16.662 1.00 56.25 102 ASP A O 1
ATOM 844 N N . ASN A 1 103 ? -6.223 15.179 15.594 1.00 60.03 103 ASN A N 1
ATOM 845 C CA . ASN A 1 103 ? -6.829 15.451 14.275 1.00 60.03 103 ASN A CA 1
ATOM 846 C C . ASN A 1 103 ? -6.599 14.327 13.235 1.00 60.03 103 ASN A C 1
ATOM 848 O O . ASN A 1 103 ? -6.293 14.575 12.070 1.00 60.03 103 ASN A O 1
ATOM 852 N N . SER A 1 104 ? -6.768 13.085 13.704 1.00 78.12 104 SER A N 1
ATOM 853 C CA . SER A 1 104 ? -6.996 11.820 12.971 1.00 78.12 104 SER A CA 1
ATOM 854 C C . SER A 1 104 ? -7.762 11.842 11.648 1.00 78.12 104 SER A C 1
ATOM 856 O O . SER A 1 104 ? -8.976 11.693 11.725 1.00 78.12 104 SER A O 1
ATOM 858 N N . THR A 1 105 ? -7.155 11.866 10.452 1.00 85.75 105 THR A N 1
ATOM 859 C CA . THR A 1 105 ? -7.873 11.313 9.275 1.00 85.75 105 THR A CA 1
ATOM 860 C C . THR A 1 105 ? -7.870 9.782 9.273 1.00 85.75 105 THR A C 1
ATOM 862 O O . THR A 1 105 ? -8.790 9.169 8.728 1.00 85.75 105 THR A O 1
ATOM 865 N N . LEU A 1 106 ? -6.899 9.158 9.946 1.00 87.62 106 LEU A N 1
ATOM 866 C CA . LEU A 1 106 ? -6.828 7.720 10.200 1.00 87.62 106 LEU A CA 1
ATOM 867 C C . LEU A 1 106 ? -7.570 7.372 11.500 1.00 87.62 106 LEU A C 1
ATOM 869 O O . LEU A 1 106 ? -6.967 7.122 12.541 1.00 87.62 106 LEU A O 1
ATOM 873 N N . THR A 1 107 ? -8.900 7.402 11.456 1.00 88.38 107 THR A N 1
ATOM 874 C CA . THR A 1 107 ? -9.741 6.951 12.577 1.00 88.38 107 THR A CA 1
ATOM 875 C C . THR A 1 107 ? -9.740 5.424 12.687 1.00 88.38 107 THR A C 1
ATOM 877 O O . THR A 1 107 ? -9.420 4.728 11.723 1.00 88.38 107 THR A O 1
ATOM 880 N N . GLN A 1 108 ? -10.152 4.878 13.836 1.00 87.56 108 GLN A N 1
ATOM 881 C CA . GLN A 1 108 ? -10.246 3.426 14.037 1.00 87.56 108 GLN A CA 1
ATOM 882 C C . GLN A 1 108 ? -11.156 2.745 12.999 1.00 87.56 108 GLN A C 1
ATOM 884 O O . GLN A 1 108 ? -10.797 1.699 12.462 1.00 87.56 108 GLN A O 1
ATOM 889 N N . ASP A 1 109 ? -12.293 3.359 12.664 1.00 90.56 109 ASP A N 1
ATOM 890 C CA . ASP A 1 109 ? -13.223 2.823 11.663 1.00 90.56 109 ASP A CA 1
ATOM 891 C C . ASP A 1 109 ? -12.609 2.789 10.262 1.00 90.56 109 ASP A C 1
ATOM 893 O O . ASP A 1 109 ? -12.767 1.812 9.530 1.00 90.56 109 ASP A O 1
ATOM 897 N N . ARG A 1 110 ? -11.885 3.848 9.878 1.00 91.94 110 ARG A N 1
ATOM 898 C CA . ARG A 1 110 ? -11.194 3.920 8.584 1.00 91.94 110 ARG A CA 1
ATOM 899 C C . ARG A 1 110 ? -10.017 2.957 8.526 1.00 91.94 110 ARG A C 1
ATOM 901 O O . ARG A 1 110 ? -9.828 2.313 7.503 1.00 91.94 110 ARG A O 1
ATOM 908 N N . LEU A 1 111 ? -9.276 2.812 9.625 1.00 90.62 111 LEU A N 1
ATOM 909 C CA . LEU A 1 111 ? -8.201 1.832 9.740 1.00 90.62 111 LEU A CA 1
ATOM 910 C C . LEU A 1 111 ? -8.737 0.407 9.581 1.00 90.62 111 LEU A C 1
ATOM 912 O O . LEU A 1 111 ? -8.141 -0.378 8.852 1.00 90.62 111 LEU A O 1
ATOM 916 N N . LYS A 1 112 ? -9.876 0.091 10.210 1.00 91.19 112 LYS A N 1
ATOM 917 C CA . LYS A 1 112 ? -10.520 -1.220 10.085 1.00 91.19 112 LYS A CA 1
ATOM 918 C C . LYS A 1 112 ? -10.981 -1.490 8.653 1.00 91.19 112 LYS A C 1
ATOM 920 O O . LYS A 1 112 ? -10.649 -2.531 8.105 1.00 91.19 112 LYS A O 1
ATOM 925 N N . LYS A 1 113 ? -11.662 -0.531 8.016 1.00 94.75 113 LYS A N 1
ATOM 926 C CA . LYS A 1 113 ? -12.061 -0.648 6.602 1.00 94.75 113 LYS A CA 1
ATOM 927 C C . LYS A 1 113 ? -10.861 -0.828 5.676 1.00 94.75 113 LYS A C 1
ATOM 929 O O . LYS A 1 113 ? -10.912 -1.654 4.773 1.00 94.75 113 LYS A O 1
ATOM 934 N N . LEU A 1 114 ? -9.782 -0.080 5.915 1.00 94.44 114 LEU A N 1
ATOM 935 C CA . LEU A 1 114 ? -8.546 -0.235 5.157 1.00 94.44 114 LEU A CA 1
ATOM 936 C C . LEU A 1 114 ? -7.968 -1.637 5.361 1.00 94.44 114 LEU A C 1
ATOM 938 O O . LEU A 1 114 ? -7.645 -2.300 4.388 1.00 94.44 114 LEU A O 1
ATOM 942 N N . GLN A 1 115 ? -7.892 -2.121 6.600 1.00 93.38 115 GLN A N 1
ATOM 943 C CA . GLN A 1 115 ? -7.420 -3.472 6.901 1.00 93.38 115 GLN A CA 1
ATOM 944 C C . GLN A 1 115 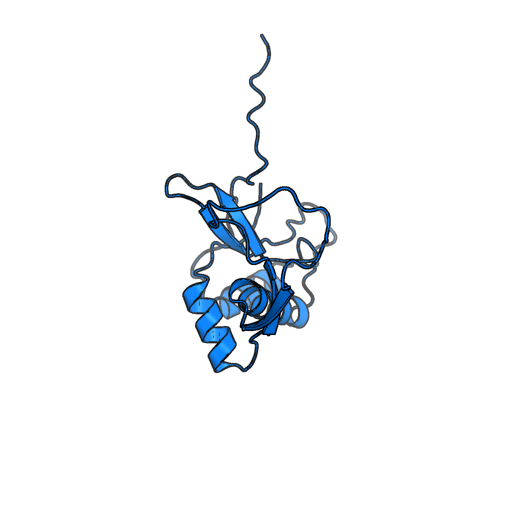? -8.255 -4.550 6.185 1.00 93.38 115 GLN A C 1
ATOM 946 O O .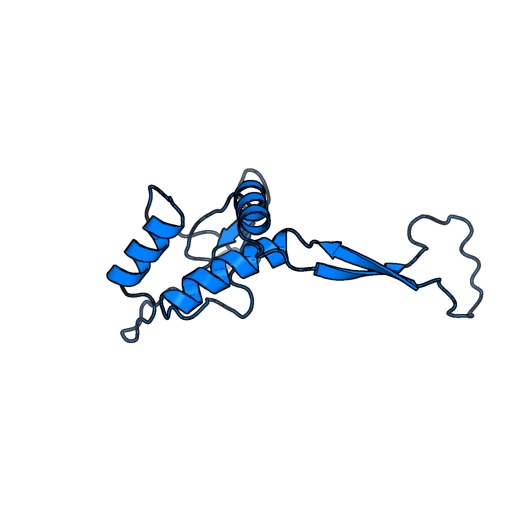 GLN A 1 115 ? -7.683 -5.474 5.604 1.00 93.38 115 GLN A O 1
ATOM 951 N N . ASP A 1 116 ? -9.582 -4.396 6.167 1.00 93.75 116 ASP A N 1
ATOM 952 C CA . ASP A 1 116 ? -10.499 -5.295 5.460 1.00 93.75 116 ASP A CA 1
ATOM 953 C C . ASP A 1 116 ? -10.237 -5.279 3.940 1.00 93.75 116 ASP A C 1
ATOM 955 O O . ASP A 1 116 ? -10.144 -6.339 3.322 1.00 93.75 116 ASP A O 1
ATOM 959 N N . MET A 1 117 ? -10.035 -4.096 3.341 1.00 93.56 117 MET A N 1
ATOM 960 C CA . MET A 1 117 ? -9.671 -3.949 1.920 1.00 93.56 117 MET A CA 1
ATOM 961 C C . MET A 1 117 ? -8.319 -4.589 1.586 1.00 93.56 117 MET A C 1
ATOM 963 O O . MET A 1 117 ? -8.141 -5.139 0.500 1.00 93.56 117 MET A O 1
ATOM 967 N N . LEU A 1 118 ? -7.362 -4.534 2.516 1.00 91.88 118 LEU A N 1
ATOM 968 C CA . LEU A 1 118 ? -6.052 -5.160 2.350 1.00 91.88 118 LEU A CA 1
ATOM 969 C C . LEU A 1 118 ? -6.106 -6.693 2.489 1.00 91.88 118 LEU A C 1
ATOM 971 O O . LEU A 1 118 ? -5.185 -7.388 2.052 1.00 91.88 118 LEU A O 1
ATOM 975 N N . GLY A 1 119 ? -7.169 -7.230 3.097 1.00 90.00 119 GLY A N 1
ATOM 976 C CA . GLY A 1 119 ? -7.245 -8.634 3.493 1.00 90.00 119 GLY A CA 1
ATOM 977 C C . GLY A 1 119 ? -6.176 -9.008 4.526 1.00 90.00 119 GLY A C 1
ATOM 978 O O . GLY A 1 119 ? -5.736 -10.158 4.563 1.00 90.00 119 GLY A O 1
ATOM 979 N N . GLU A 1 120 ? -5.716 -8.037 5.323 1.00 84.62 120 GLU A N 1
ATOM 980 C CA . GLU A 1 120 ? -4.651 -8.227 6.309 1.00 84.62 120 GLU A CA 1
ATOM 981 C C . GLU A 1 120 ? -5.229 -8.725 7.644 1.00 84.62 120 GLU A C 1
ATOM 983 O O . GLU A 1 120 ? -6.098 -8.076 8.233 1.00 84.62 120 GLU A O 1
ATOM 988 N N . PRO A 1 121 ? -4.746 -9.856 8.188 1.00 78.38 121 PRO A N 1
ATOM 989 C CA . PRO A 1 121 ? -5.323 -10.442 9.397 1.00 78.38 121 PRO A CA 1
ATOM 990 C C . PRO A 1 121 ? -4.932 -9.697 10.683 1.00 78.38 121 PRO A C 1
ATOM 992 O O . PRO A 1 121 ? -5.552 -9.909 11.724 1.00 78.38 121 PRO A O 1
ATOM 995 N N . GLY A 1 122 ? -3.898 -8.851 10.640 1.00 84.75 122 GLY A N 1
ATOM 996 C CA . GLY A 1 122 ? -3.325 -8.194 11.815 1.00 84.75 122 GLY A CA 1
ATOM 997 C C . GLY A 1 122 ? -3.356 -6.663 11.755 1.00 84.75 122 GLY A C 1
ATOM 998 O O . GLY A 1 122 ? -3.400 -6.084 10.665 1.00 84.75 122 GLY A O 1
ATOM 999 N N . PRO A 1 123 ? -3.294 -5.993 12.924 1.00 87.44 123 PRO A N 1
ATOM 1000 C CA . PRO A 1 123 ? -3.170 -4.541 12.983 1.00 87.44 123 PRO A CA 1
ATOM 1001 C C . PRO A 1 123 ? -1.846 -4.073 12.351 1.00 87.44 123 PRO A C 1
ATOM 1003 O O . PRO A 1 123 ? -0.893 -4.856 12.266 1.00 87.44 123 PRO A O 1
ATOM 1006 N N . PRO A 1 124 ? -1.750 -2.796 11.943 1.00 90.69 124 PRO A N 1
ATOM 1007 C CA . PRO A 1 124 ? -0.501 -2.232 11.443 1.00 90.69 124 PRO A CA 1
ATOM 1008 C C . PRO A 1 124 ? 0.599 -2.281 12.515 1.00 90.69 124 PRO A C 1
ATOM 1010 O O . PRO A 1 124 ? 0.344 -2.147 13.714 1.00 90.69 124 PRO A O 1
ATOM 1013 N N . GLY A 1 125 ? 1.839 -2.455 12.069 1.00 89.44 125 GLY A N 1
ATOM 1014 C CA . GLY A 1 125 ? 3.028 -2.533 12.911 1.00 89.44 125 GLY A CA 1
ATOM 1015 C C . GLY A 1 125 ? 3.991 -1.365 12.712 1.00 89.44 125 GLY A C 1
ATOM 1016 O O . GLY A 1 125 ? 3.857 -0.557 11.791 1.00 89.44 125 GLY A O 1
ATOM 1017 N N . TRP A 1 126 ? 5.003 -1.315 13.577 1.00 87.62 126 TRP A N 1
ATOM 1018 C CA . TRP A 1 126 ? 6.114 -0.368 13.507 1.00 87.62 126 TRP A CA 1
ATOM 1019 C C . TRP A 1 126 ? 7.355 -1.018 12.896 1.00 87.62 126 TRP A C 1
ATOM 1021 O O . TRP A 1 126 ? 7.773 -2.097 13.313 1.00 87.62 126 TRP A O 1
ATOM 1031 N N . TYR A 1 127 ? 7.974 -0.339 11.931 1.00 84.44 127 TYR A N 1
ATOM 1032 C CA . TYR A 1 127 ? 9.136 -0.834 11.196 1.00 84.44 127 TYR A CA 1
ATOM 1033 C C . TYR A 1 127 ? 10.273 0.189 11.174 1.00 84.44 127 TYR A C 1
ATOM 1035 O O . TYR A 1 127 ? 10.057 1.404 11.106 1.00 84.44 127 TYR A O 1
ATOM 1043 N N . ALA A 1 128 ? 11.512 -0.301 11.210 1.00 79.88 128 ALA A N 1
ATOM 1044 C CA . ALA A 1 128 ? 12.687 0.547 11.065 1.00 79.88 128 ALA A CA 1
ATOM 1045 C C . ALA A 1 128 ? 12.701 1.184 9.666 1.00 79.88 128 ALA A C 1
ATOM 1047 O O . ALA A 1 128 ? 12.562 0.503 8.649 1.00 79.88 128 ALA A O 1
ATOM 1048 N N . SER A 1 129 ? 12.865 2.505 9.616 1.00 74.44 129 SER A N 1
ATOM 1049 C CA . SER A 1 129 ? 13.113 3.204 8.355 1.00 74.44 129 SER A CA 1
ATOM 1050 C C . SER A 1 129 ? 14.548 2.938 7.901 1.00 74.44 129 SER A C 1
ATOM 1052 O O . SER A 1 129 ? 15.440 2.787 8.731 1.00 74.44 129 SER A O 1
ATOM 1054 N N . ASN A 1 130 ? 14.799 2.971 6.596 1.00 65.94 130 ASN A N 1
ATOM 1055 C CA . ASN A 1 130 ? 16.148 2.936 6.015 1.00 65.94 130 ASN A CA 1
ATOM 1056 C C . ASN A 1 130 ? 17.070 4.093 6.476 1.00 65.94 130 ASN A C 1
ATOM 1058 O O . ASN A 1 130 ? 18.275 4.001 6.304 1.00 65.94 130 ASN A O 1
ATOM 1062 N N . HIS A 1 131 ? 16.521 5.143 7.099 1.00 56.47 131 HIS A N 1
ATOM 1063 C CA . HIS A 1 131 ? 17.264 6.282 7.667 1.00 56.47 131 HIS A CA 1
ATOM 1064 C C . HIS A 1 131 ? 17.536 6.146 9.179 1.00 56.47 131 HIS A C 1
ATOM 1066 O O . HIS A 1 131 ? 17.902 7.117 9.839 1.00 56.47 131 HIS A O 1
ATOM 1072 N N . PHE A 1 132 ? 17.267 4.982 9.781 1.00 46.12 132 PHE A N 1
ATOM 1073 C CA . PHE A 1 132 ? 17.449 4.806 11.221 1.00 46.12 132 PHE A CA 1
ATOM 1074 C C . PHE A 1 132 ? 18.932 4.576 11.546 1.00 46.12 132 PHE A C 1
ATOM 1076 O O . PHE A 1 132 ? 19.428 3.454 11.477 1.00 46.12 132 PHE A O 1
ATOM 1083 N N . HIS A 1 133 ? 19.641 5.647 11.903 1.00 42.66 133 HIS A N 1
ATOM 1084 C CA . HIS A 1 133 ? 20.954 5.558 12.533 1.00 42.66 133 HIS A CA 1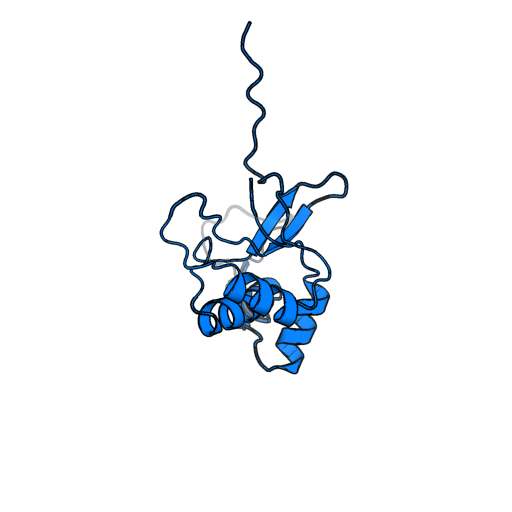
ATOM 1085 C C . HIS A 1 133 ? 20.777 5.378 14.043 1.00 42.66 133 HIS A C 1
ATOM 1087 O O . HIS A 1 133 ? 20.116 6.185 14.696 1.00 42.66 133 HIS A O 1
ATOM 1093 N N . TRP A 1 134 ? 21.388 4.340 14.615 1.00 41.50 134 TRP A N 1
ATOM 1094 C CA . TRP A 1 134 ? 21.622 4.298 16.055 1.00 41.50 134 TRP A CA 1
ATOM 1095 C C . TRP A 1 134 ? 22.627 5.400 16.398 1.00 41.50 134 TRP A C 1
ATOM 1097 O O . TRP A 1 134 ? 23.805 5.283 16.064 1.00 41.50 134 TRP A O 1
ATOM 1107 N N . THR A 1 135 ? 22.195 6.466 17.068 1.00 41.91 135 THR A N 1
ATOM 1108 C CA . THR A 1 135 ? 23.132 7.286 17.835 1.00 41.91 135 THR A CA 1
ATOM 1109 C C . THR A 1 135 ? 23.479 6.501 19.093 1.00 41.91 135 THR A C 1
ATOM 1111 O O . THR A 1 135 ? 22.661 6.346 20.000 1.00 41.91 135 THR A O 1
ATOM 1114 N N . TYR A 1 136 ? 24.691 5.949 19.143 1.00 35.09 136 TYR A N 1
ATOM 1115 C CA . 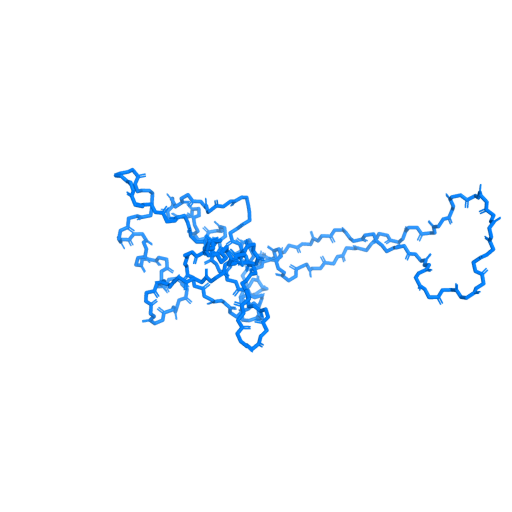TYR A 1 136 ? 25.238 5.497 20.417 1.00 35.09 136 TYR A CA 1
ATOM 1116 C C . TYR A 1 136 ? 25.307 6.706 21.359 1.00 35.09 136 TYR A C 1
ATOM 1118 O O . TYR A 1 136 ? 25.719 7.781 20.913 1.00 35.09 136 TYR A O 1
ATOM 1126 N N . PRO A 1 137 ? 24.930 6.571 22.644 1.00 41.53 137 PRO A N 1
ATOM 1127 C CA . PRO A 1 137 ? 25.229 7.606 23.617 1.00 41.53 137 PRO A CA 1
ATOM 1128 C C . PRO A 1 137 ? 26.751 7.759 23.654 1.00 41.53 137 PRO A C 1
ATOM 1130 O O . PRO A 1 137 ? 27.462 6.810 23.996 1.00 41.53 137 PRO A O 1
ATOM 1133 N N . SER A 1 138 ? 27.256 8.927 23.263 1.00 46.22 138 SER A N 1
ATOM 1134 C CA . SER A 1 138 ? 28.628 9.316 23.565 1.00 46.22 138 SER A CA 1
ATOM 1135 C C . SER A 1 138 ? 28.770 9.317 25.086 1.00 46.22 138 SER A C 1
ATOM 1137 O O . SER A 1 138 ? 28.041 10.045 25.763 1.00 46.22 138 SER A O 1
ATOM 1139 N N . ARG A 1 139 ? 29.633 8.439 25.603 1.00 44.72 139 ARG A N 1
ATOM 1140 C CA . ARG A 1 139 ? 30.070 8.471 27.002 1.00 44.72 139 ARG A CA 1
ATOM 1141 C C . ARG A 1 139 ? 30.861 9.738 27.288 1.00 44.72 139 ARG A C 1
ATOM 1143 O O . ARG A 1 139 ? 31.596 10.169 26.373 1.00 44.72 139 ARG A O 1
#

Secondary structure (DSSP, 8-state):
-EEEEE--HHHHHHHHHHTT---EEEEEEETTTT-TT----------EEEEEEE-HHHHHHHHHHHHHHHTTPPBSSSS-EEEEEETTEEEEEEEE----SS--SS-HHHHHHHHHHHT-SS--EEE-BTT----PPP-

Organism: NCBI:txid98765

Sequence (139 aa):
MYFGWRIDADKWFDYAKLNNLTVTVRIMHFEGEDDPDFSENDEDDTPETIVEEISKYHSVAHVFWSFIWELGITPYTVCPLKCCMSLRGSVTMLALQDNYKDNSTLTQDRLKKLQDMLGEPGPPGWYASNHFHWTYPSR

Foldseek 3Di:
DFKFFFDDLVVLLVVLVVVVLWDKDWDWDFPDPPDPPPDPDPDPPRPTDTDTDGDSQNSSQSVVVVLCVVLQFDAPDPGQWAWAQDPVGITIGRGGPDDPDDPDPPDPVSQVVSCVVRVPPDHIDDTHHPPDDDPDPDD

pLDDT: mean 79.23, std 17.47, range [35.09, 97.69]

Radius of gyration: 20.03 Å; chains: 1; bounding box: 50×26×56 Å